Protein AF-A0A0N4Y2B4-F1 (afdb_monomer_lite)

Sequence (126 aa):
MFYSVLALLATGVYVASAASPCPEGWRYFPVTNKCYKLLDDELPWTIAEFKCLFQGAHHVSVESAAENQFVHELARRGEMWTGAAFFGSTMMYVNSDQAPYGRYTNWKGGQLTTVESFFHIILYFI

Foldseek 3Di:
DDPDDPPPPPPVPPPPPPPPPDDPQWDADPVVRKTKHWDPDFDFQVVLQVVLVVVVWGFADDQDPVSVVVVCVNQVVFDEDHQWDDDDDDPDTAGVVRPDPDSDDDDDPPDDDPDRGTHITMIMDD

InterPro domains:
  IPR001304 C-type lectin-like [PS50041] (31-111)
  IPR001304 C-type lectin-like [SM00034] (22-124)
  IPR016186 C-type lectin-like/link domain superfamily [G3DSA:3.10.100.10] (14-121)
  IPR016187 C-type lectin fold [SSF56436] (17-113)

Structure (mmCIF, N/CA/C/O backbone):
data_AF-A0A0N4Y2B4-F1
#
_entry.id   AF-A0A0N4Y2B4-F1
#
loop_
_atom_site.group_PDB
_atom_site.id
_atom_site.type_symbol
_atom_site.label_atom_id
_atom_site.label_alt_id
_atom_site.label_comp_id
_atom_site.label_asym_id
_atom_site.label_entity_id
_atom_site.label_seq_id
_atom_site.pdbx_PDB_ins_code
_atom_site.Cartn_x
_atom_site.Cartn_y
_atom_site.Cartn_z
_atom_site.occupancy
_atom_site.B_iso_or_equiv
_atom_site.auth_seq_id
_atom_site.auth_comp_id
_atom_site.auth_asym_id
_atom_site.auth_atom_id
_atom_site.pdbx_PDB_model_num
ATOM 1 N N . MET A 1 1 ? -51.936 -25.502 43.909 1.00 41.16 1 MET A N 1
ATOM 2 C CA . MET A 1 1 ? -50.932 -26.184 43.073 1.00 41.16 1 MET A CA 1
ATOM 3 C C . MET A 1 1 ? -50.119 -25.120 42.356 1.00 41.16 1 MET A C 1
ATOM 5 O O . MET A 1 1 ? -50.683 -24.374 41.577 1.00 41.16 1 MET A O 1
ATOM 9 N N . PHE A 1 2 ? -48.846 -25.038 42.746 1.00 41.91 2 PHE A N 1
ATOM 10 C CA . PHE A 1 2 ? -47.683 -24.508 42.025 1.00 41.91 2 PHE A CA 1
ATOM 11 C C . PHE A 1 2 ? -47.715 -23.073 41.463 1.00 41.91 2 PHE A C 1
ATOM 13 O O . PHE A 1 2 ? -48.214 -22.795 40.379 1.00 41.91 2 PHE A O 1
ATOM 20 N N . TYR A 1 3 ? -47.032 -22.186 42.198 1.00 48.00 3 TYR A N 1
ATOM 21 C CA . TYR A 1 3 ? -46.243 -21.096 41.627 1.00 48.00 3 TYR A CA 1
ATOM 22 C C . TYR A 1 3 ? -45.270 -21.683 40.594 1.00 48.00 3 TYR A C 1
ATOM 24 O O . TYR A 1 3 ? -44.292 -22.316 40.977 1.00 48.00 3 TYR A O 1
ATOM 32 N N . SER A 1 4 ? -45.535 -21.526 39.303 1.00 47.50 4 SER A N 1
ATOM 33 C CA . SER A 1 4 ? -44.624 -21.971 38.238 1.00 47.50 4 SER A CA 1
ATOM 34 C C . SER A 1 4 ? -45.235 -21.544 36.906 1.00 47.50 4 SER A C 1
ATOM 36 O O . SER A 1 4 ? -46.309 -22.010 36.561 1.00 47.50 4 SER A O 1
ATOM 38 N N . VAL A 1 5 ? -44.664 -20.668 36.098 1.00 50.91 5 VAL A N 1
ATOM 39 C CA . VAL A 1 5 ? -43.300 -20.169 36.028 1.00 50.91 5 VAL A CA 1
ATOM 40 C C . VAL A 1 5 ? -43.451 -18.777 35.429 1.00 50.91 5 VAL A C 1
ATOM 42 O O . VAL A 1 5 ? -44.150 -18.616 34.429 1.00 50.91 5 VAL A O 1
ATOM 45 N N . LEU A 1 6 ? -42.858 -17.773 36.076 1.00 48.84 6 LEU A N 1
ATOM 46 C CA . LEU A 1 6 ? -42.665 -16.443 35.508 1.00 48.84 6 LEU A CA 1
ATOM 47 C C . LEU A 1 6 ? -42.269 -16.602 34.040 1.00 48.84 6 LEU A C 1
ATOM 49 O O . LEU A 1 6 ? -41.274 -17.269 33.753 1.00 48.84 6 LEU A O 1
ATOM 53 N N . ALA A 1 7 ? -43.067 -16.037 33.132 1.00 53.66 7 ALA A N 1
ATOM 54 C CA . ALA A 1 7 ? -42.685 -15.895 31.741 1.00 53.66 7 ALA A CA 1
ATOM 55 C C . ALA A 1 7 ? -41.375 -15.109 31.744 1.00 53.66 7 ALA A C 1
ATOM 57 O O . ALA A 1 7 ? -41.366 -13.894 31.947 1.00 53.66 7 ALA A O 1
ATOM 58 N N . LEU A 1 8 ? -40.264 -15.841 31.642 1.00 53.59 8 LEU A N 1
ATOM 59 C CA . LEU A 1 8 ? -38.945 -15.282 31.458 1.00 53.59 8 LEU A CA 1
ATOM 60 C C . LEU A 1 8 ? -39.077 -14.428 30.211 1.00 53.59 8 LEU A C 1
ATOM 62 O O . LEU A 1 8 ? -39.231 -14.947 29.105 1.00 53.59 8 LEU A O 1
ATOM 66 N N . LEU A 1 9 ? -39.082 -13.114 30.419 1.00 56.38 9 LEU A N 1
ATOM 67 C CA . LEU A 1 9 ? -38.702 -12.159 29.407 1.00 56.38 9 LEU A CA 1
ATOM 68 C C . LEU A 1 9 ? -37.321 -12.625 28.967 1.00 56.38 9 LEU A C 1
ATOM 70 O O . LEU A 1 9 ? -36.311 -12.286 29.580 1.00 56.38 9 LEU A O 1
ATOM 74 N N . ALA A 1 10 ? -37.285 -13.474 27.943 1.00 59.19 10 ALA A N 1
ATOM 75 C CA . ALA A 1 10 ? -36.117 -13.642 27.125 1.00 59.19 10 ALA A CA 1
ATOM 76 C C . ALA A 1 10 ? -35.955 -12.279 26.464 1.00 59.19 10 ALA A C 1
ATOM 78 O O . ALA A 1 10 ? -36.421 -12.034 25.353 1.00 59.19 10 ALA A O 1
ATOM 79 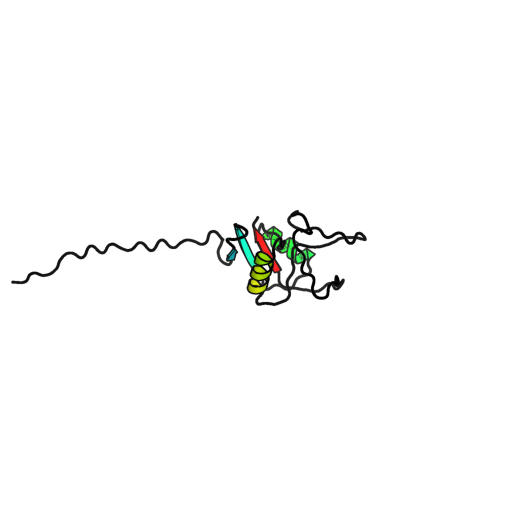N N . THR A 1 11 ? -35.358 -11.346 27.207 1.00 60.91 11 THR A N 1
ATOM 80 C CA . THR A 1 11 ? -34.613 -10.250 26.635 1.00 60.91 11 THR A CA 1
ATOM 81 C C . THR A 1 11 ? -33.582 -10.955 25.778 1.00 60.91 11 THR A C 1
ATOM 83 O O . THR A 1 11 ? -32.534 -11.376 26.269 1.00 60.91 11 THR A O 1
ATOM 86 N N . GLY A 1 12 ? -33.952 -11.220 24.523 1.00 60.28 12 GLY A N 1
ATOM 87 C CA . GLY A 1 12 ? -33.008 -11.598 23.504 1.00 60.28 12 GLY A CA 1
ATOM 88 C C . GLY A 1 12 ? -31.981 -10.493 23.552 1.00 60.28 12 GLY A C 1
ATOM 89 O O . GLY A 1 12 ? -32.273 -9.349 23.204 1.00 60.28 12 GLY A O 1
ATOM 90 N N . VAL A 1 13 ? -30.817 -10.805 24.110 1.00 63.03 13 VAL A N 1
ATOM 91 C CA . VAL A 1 13 ? -29.651 -9.966 23.933 1.00 63.03 13 VAL A CA 1
ATOM 92 C C . VAL A 1 13 ? -29.418 -10.048 22.436 1.00 63.03 13 VAL A C 1
ATOM 94 O O . VAL A 1 13 ? -28.887 -11.037 21.937 1.00 63.03 13 VAL A O 1
ATOM 97 N N . TYR A 1 14 ? -29.945 -9.067 21.705 1.00 63.59 14 TYR A N 1
ATOM 98 C CA . TYR A 1 14 ? -29.589 -8.854 20.319 1.00 63.59 14 TYR A CA 1
ATOM 99 C C . TYR A 1 14 ? -28.103 -8.536 20.363 1.00 63.59 14 TYR A C 1
ATOM 101 O O . TYR A 1 14 ? -27.702 -7.408 20.646 1.00 63.59 14 TYR A O 1
ATOM 109 N N . VAL A 1 15 ? -27.275 -9.564 20.189 1.00 62.22 15 VAL A N 1
ATOM 110 C CA . VAL A 1 15 ? -25.856 -9.370 19.945 1.00 62.22 15 VAL A CA 1
ATOM 111 C C . VAL A 1 15 ? -25.816 -8.680 18.593 1.00 62.22 15 VAL A C 1
ATOM 113 O O . VAL A 1 15 ? -25.962 -9.323 17.556 1.00 62.22 15 VAL A O 1
ATOM 116 N N . ALA A 1 16 ? -25.725 -7.351 18.608 1.00 64.38 16 ALA A N 1
ATOM 117 C CA . ALA A 1 16 ? -25.399 -6.589 17.424 1.00 64.38 16 ALA A CA 1
ATOM 118 C C . ALA A 1 16 ? -24.034 -7.105 16.971 1.00 64.38 16 ALA A C 1
ATOM 120 O O . ALA A 1 16 ? -23.002 -6.776 17.553 1.00 64.38 16 ALA A O 1
ATOM 121 N N . SER A 1 17 ? -24.045 -7.999 15.983 1.00 65.06 17 SER A N 1
ATOM 122 C CA . SER A 1 17 ? -22.867 -8.291 15.190 1.00 65.06 17 SER A CA 1
ATOM 123 C C . SER A 1 17 ? -22.418 -6.940 14.654 1.00 65.06 17 SER A C 1
ATOM 125 O O . SER A 1 17 ? -23.093 -6.345 13.813 1.00 65.06 17 SER A O 1
ATOM 127 N N . ALA A 1 18 ? -21.336 -6.401 15.212 1.00 68.31 18 ALA A N 1
ATOM 128 C CA . ALA A 1 18 ? -20.644 -5.302 14.577 1.00 68.31 18 ALA A CA 1
ATOM 129 C C . ALA A 1 18 ? -20.114 -5.878 13.263 1.00 68.31 18 ALA A C 1
ATOM 131 O O . ALA A 1 18 ? -19.084 -6.553 13.244 1.00 68.31 18 ALA A O 1
ATOM 132 N N . ALA A 1 19 ? -20.887 -5.713 12.189 1.00 75.62 19 ALA A N 1
ATOM 133 C CA . ALA A 1 19 ? -20.424 -6.030 10.855 1.00 75.62 19 ALA A CA 1
ATOM 134 C C . ALA A 1 19 ? -19.103 -5.278 10.657 1.00 75.62 19 ALA A C 1
ATOM 136 O O . ALA A 1 19 ? -19.011 -4.087 10.967 1.00 75.62 19 ALA A O 1
ATOM 137 N N . SER A 1 20 ? -18.066 -5.992 10.215 1.00 83.12 20 SER A N 1
ATOM 138 C CA . SER A 1 20 ? -16.803 -5.355 9.847 1.00 83.12 20 SER A CA 1
ATOM 139 C C . SER A 1 20 ? -17.103 -4.236 8.844 1.00 83.12 20 SER A C 1
ATOM 141 O O . SER A 1 20 ? -17.886 -4.469 7.921 1.00 83.12 20 SER A O 1
ATOM 143 N N . PRO A 1 21 ? -16.492 -3.044 8.971 1.00 90.12 21 PRO A N 1
ATOM 144 C CA . PRO A 1 21 ? -16.648 -1.988 7.970 1.00 90.12 21 PRO A CA 1
ATOM 145 C C . PRO A 1 21 ? -16.035 -2.383 6.616 1.00 90.12 21 PRO A C 1
ATOM 147 O O . PRO A 1 21 ? -16.247 -1.697 5.621 1.00 90.12 21 PRO A O 1
ATOM 150 N N . CYS A 1 22 ? -15.275 -3.481 6.574 1.00 92.81 22 CYS A N 1
ATOM 151 C CA . CYS A 1 22 ? -14.621 -3.975 5.378 1.00 92.81 22 CYS A CA 1
ATOM 152 C C . CYS A 1 22 ? -15.383 -5.136 4.726 1.00 92.81 22 CYS A C 1
ATOM 154 O O . CYS A 1 22 ? -15.997 -5.935 5.441 1.00 92.81 22 CYS A O 1
ATOM 156 N N . PRO A 1 23 ? -15.267 -5.300 3.393 1.00 91.00 23 PRO A N 1
ATOM 157 C CA . PRO A 1 23 ? -15.787 -6.474 2.702 1.00 91.00 23 PRO A CA 1
ATOM 158 C C . PRO A 1 23 ? -15.195 -7.783 3.243 1.00 91.00 23 PRO A C 1
ATOM 160 O O . PRO A 1 23 ? -14.158 -7.802 3.910 1.00 91.00 23 PRO A O 1
ATOM 163 N N . GLU A 1 24 ? -15.829 -8.907 2.914 1.00 90.50 24 GLU A N 1
ATOM 164 C CA . GLU A 1 24 ? -15.347 -10.227 3.322 1.00 90.50 24 GLU A CA 1
ATOM 165 C C . GLU A 1 24 ? -13.896 -10.475 2.864 1.00 90.50 24 GLU A C 1
ATOM 167 O O . GLU A 1 24 ? -13.508 -10.170 1.733 1.00 90.50 24 GLU A O 1
ATOM 172 N N . GLY A 1 25 ? -13.074 -11.017 3.766 1.00 90.06 25 GLY A N 1
ATOM 173 C CA . GLY A 1 25 ? -11.655 -11.284 3.516 1.00 90.06 25 GLY A CA 1
ATOM 174 C C . GLY A 1 25 ? -10.729 -10.068 3.652 1.00 90.06 25 GLY A C 1
ATOM 175 O O . GLY A 1 25 ? -9.522 -10.218 3.469 1.00 90.06 25 GLY A O 1
ATOM 176 N N . TRP A 1 26 ? -11.255 -8.891 3.999 1.00 93.94 26 TRP A N 1
ATOM 177 C CA . TRP A 1 26 ? -10.467 -7.698 4.310 1.00 93.94 26 TRP A CA 1
ATOM 178 C C . TRP A 1 26 ? -10.380 -7.476 5.822 1.00 93.94 26 TRP A C 1
ATOM 180 O O . TRP A 1 26 ? -11.329 -7.720 6.569 1.00 93.94 26 TRP A O 1
ATOM 190 N N . ARG A 1 27 ? -9.236 -6.975 6.288 1.00 94.69 27 ARG A N 1
ATOM 191 C CA . ARG A 1 27 ? -8.990 -6.620 7.687 1.00 94.69 27 ARG A CA 1
ATOM 192 C C . ARG A 1 27 ? -9.002 -5.109 7.857 1.00 94.69 27 ARG A C 1
ATOM 194 O O . ARG A 1 27 ? -8.218 -4.403 7.233 1.00 94.69 27 ARG A O 1
ATOM 201 N N . TYR A 1 28 ? -9.880 -4.633 8.731 1.00 94.75 28 TYR A N 1
ATOM 202 C CA . TYR A 1 28 ? -9.957 -3.226 9.101 1.00 94.75 28 TYR A CA 1
ATOM 203 C C . TYR A 1 28 ? -8.799 -2.829 10.021 1.00 94.75 28 TYR A C 1
ATOM 205 O O . TYR A 1 28 ? -8.523 -3.542 10.992 1.00 94.75 28 TYR A O 1
ATOM 213 N N . PHE A 1 29 ? -8.168 -1.683 9.757 1.00 95.38 29 PHE A N 1
ATOM 214 C CA . PHE A 1 29 ? -7.205 -1.072 10.669 1.00 95.38 29 PHE A CA 1
ATOM 215 C C . PHE A 1 29 ? -7.722 0.284 11.176 1.00 95.38 29 PHE A C 1
ATOM 217 O O . PHE A 1 29 ? -7.725 1.263 10.427 1.00 95.38 29 PHE A O 1
ATOM 224 N N . PRO A 1 30 ? -8.132 0.386 12.456 1.00 94.56 30 PRO A N 1
ATOM 225 C CA . PRO A 1 30 ? -8.747 1.605 12.985 1.00 94.56 30 PRO A CA 1
ATOM 226 C C . PRO A 1 30 ? -7.856 2.851 12.953 1.00 94.56 30 PRO A C 1
ATOM 228 O O . PRO A 1 30 ? -8.375 3.959 12.916 1.00 94.56 30 PRO A O 1
ATOM 231 N N . VAL A 1 31 ? -6.528 2.686 12.983 1.00 94.94 31 VAL A N 1
ATOM 232 C CA . VAL A 1 31 ? -5.578 3.814 13.011 1.00 94.94 31 VAL A CA 1
ATOM 233 C C . VAL A 1 31 ? -5.587 4.579 11.691 1.00 94.94 31 VAL A C 1
ATOM 235 O O . VAL A 1 31 ? -5.473 5.800 11.692 1.00 94.94 31 VAL A O 1
ATOM 238 N N . THR A 1 32 ? -5.730 3.869 10.574 1.00 93.88 32 THR A N 1
ATOM 239 C CA . THR A 1 32 ? -5.780 4.474 9.241 1.00 93.88 32 THR A CA 1
ATOM 240 C C . THR A 1 32 ? -7.203 4.609 8.712 1.00 93.88 32 THR A C 1
ATOM 242 O O . THR A 1 32 ? -7.401 5.301 7.721 1.00 93.88 32 THR A O 1
ATOM 245 N N . ASN A 1 33 ? -8.187 3.978 9.370 1.00 93.94 33 ASN A N 1
ATOM 246 C CA . ASN A 1 33 ? -9.572 3.872 8.906 1.00 93.94 33 ASN A CA 1
ATOM 247 C C . ASN A 1 33 ? -9.679 3.205 7.517 1.00 93.94 33 ASN A C 1
ATOM 249 O O . ASN A 1 33 ? -10.586 3.495 6.746 1.00 93.94 33 ASN A O 1
ATOM 253 N N . LYS A 1 34 ? -8.745 2.298 7.204 1.00 94.56 34 LYS A N 1
ATOM 254 C CA . LYS A 1 34 ? -8.651 1.608 5.910 1.00 94.56 34 LYS A CA 1
ATOM 255 C C . LYS A 1 34 ? -8.856 0.101 6.066 1.00 94.56 34 LYS A C 1
ATOM 257 O O . LYS A 1 34 ? -8.702 -0.478 7.148 1.00 94.56 34 LYS A O 1
ATOM 262 N N . CYS A 1 35 ? -9.189 -0.542 4.956 1.00 95.25 35 CYS A N 1
ATOM 263 C CA . CYS A 1 35 ? -9.347 -1.987 4.841 1.00 95.25 35 CYS A CA 1
ATOM 264 C C . CYS A 1 35 ? -8.175 -2.568 4.064 1.00 95.25 35 CYS A C 1
ATOM 266 O O . CYS A 1 35 ? -7.874 -2.069 2.986 1.00 95.25 35 CYS A O 1
ATOM 268 N N . TYR A 1 36 ? -7.564 -3.637 4.574 1.00 95.81 36 TYR A N 1
ATOM 269 C CA . TYR A 1 36 ? -6.371 -4.249 3.990 1.00 95.81 36 TYR A CA 1
ATOM 270 C C . TYR A 1 36 ? -6.599 -5.716 3.660 1.00 95.81 36 TYR A C 1
ATOM 272 O O . TYR A 1 36 ? -7.289 -6.427 4.394 1.00 95.81 36 TYR A O 1
ATOM 280 N N . LYS A 1 37 ? -5.972 -6.200 2.594 1.00 94.12 37 LYS A N 1
ATOM 281 C CA . LYS A 1 37 ? -6.030 -7.609 2.205 1.00 94.12 37 LYS A CA 1
ATOM 282 C C . LYS A 1 37 ? -4.675 -8.068 1.702 1.00 94.12 37 LYS A C 1
ATOM 284 O O . LYS A 1 37 ? -4.056 -7.388 0.893 1.00 94.12 37 LYS A O 1
ATOM 289 N N . LEU A 1 38 ? -4.244 -9.229 2.186 1.00 93.38 38 LEU A N 1
ATOM 290 C CA . LEU A 1 38 ? -3.125 -9.961 1.607 1.00 93.38 38 LEU A CA 1
ATOM 291 C C . LEU A 1 38 ? -3.663 -10.837 0.476 1.00 93.38 38 LEU A C 1
ATOM 293 O O . LEU A 1 38 ? -4.620 -11.587 0.690 1.00 93.38 38 LEU A O 1
ATOM 297 N N . LEU A 1 39 ? -3.054 -10.760 -0.701 1.00 90.81 39 LEU A N 1
ATOM 298 C CA . LEU A 1 39 ? -3.217 -11.775 -1.736 1.00 90.81 39 LEU A CA 1
ATOM 299 C C . LEU A 1 39 ?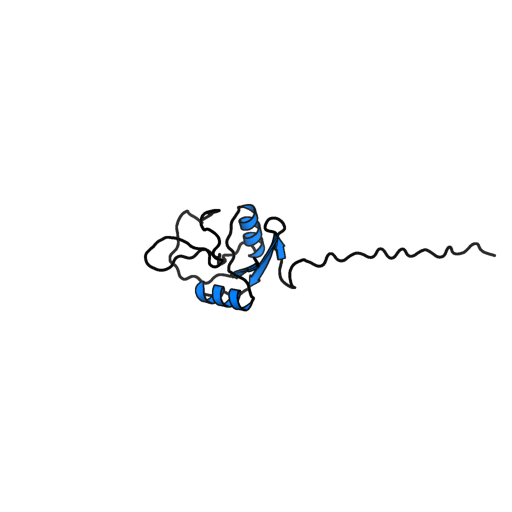 -2.005 -12.691 -1.734 1.00 90.81 39 LEU A C 1
ATOM 301 O O . LEU A 1 39 ? -0.864 -12.227 -1.693 1.00 90.81 39 LEU A O 1
ATOM 305 N N . ASP A 1 40 ? -2.290 -13.986 -1.811 1.00 88.69 40 ASP A N 1
ATOM 306 C CA . ASP A 1 40 ? -1.299 -15.061 -1.802 1.00 88.69 40 ASP A CA 1
ATOM 307 C C . ASP A 1 40 ? -0.705 -15.296 -3.206 1.00 88.69 40 ASP A C 1
ATOM 309 O O . ASP A 1 40 ? -0.523 -16.426 -3.648 1.00 88.69 40 ASP A O 1
ATOM 313 N N . ASP A 1 41 ? -0.501 -14.211 -3.959 1.00 89.25 41 ASP A N 1
ATOM 314 C CA . ASP A 1 41 ? 0.053 -14.238 -5.309 1.00 89.25 41 ASP A CA 1
ATOM 315 C C . ASP A 1 41 ? 1.432 -13.589 -5.310 1.00 89.25 41 ASP A C 1
ATOM 317 O O . ASP A 1 41 ? 1.594 -12.455 -4.861 1.00 89.25 41 ASP A O 1
ATOM 321 N N . GLU A 1 42 ? 2.403 -14.276 -5.895 1.00 89.75 42 GLU A N 1
ATOM 322 C CA . GLU A 1 42 ? 3.737 -13.741 -6.131 1.00 89.75 42 GLU A CA 1
ATOM 323 C C . GLU A 1 42 ? 3.797 -13.180 -7.555 1.00 89.75 42 GLU A C 1
ATOM 325 O O . GLU A 1 42 ? 3.864 -13.920 -8.538 1.00 89.75 42 GLU A O 1
ATOM 330 N N . LEU A 1 43 ? 3.719 -11.853 -7.683 1.00 89.94 43 LEU A N 1
ATOM 331 C CA . LEU A 1 43 ? 3.661 -11.159 -8.976 1.00 89.94 43 LEU A CA 1
ATOM 332 C C . LEU A 1 43 ? 4.724 -10.054 -9.058 1.00 89.94 43 LEU A C 1
ATOM 334 O O . LEU A 1 43 ? 5.121 -9.520 -8.020 1.00 89.94 43 LEU A O 1
ATOM 338 N N . PRO A 1 44 ? 5.178 -9.655 -10.263 1.00 90.06 44 PRO A N 1
ATOM 339 C CA . PRO A 1 44 ? 5.978 -8.446 -10.425 1.00 90.06 44 PRO A CA 1
ATOM 340 C C . PRO A 1 44 ? 5.167 -7.230 -9.980 1.00 90.06 44 PRO A C 1
ATOM 342 O O . PRO A 1 44 ? 3.953 -7.193 -10.197 1.00 90.06 44 PRO A O 1
ATOM 345 N N . TRP A 1 45 ? 5.833 -6.217 -9.421 1.00 89.94 45 TRP A N 1
ATOM 346 C CA . TRP A 1 45 ? 5.173 -5.046 -8.828 1.00 89.94 45 TRP A CA 1
ATOM 347 C C . TRP A 1 45 ? 4.110 -4.418 -9.745 1.00 89.94 45 TRP A C 1
ATOM 349 O O . TRP A 1 45 ? 2.997 -4.128 -9.317 1.00 89.94 45 TRP A O 1
ATOM 359 N N . THR A 1 46 ? 4.408 -4.258 -11.036 1.00 89.81 46 THR A N 1
ATOM 360 C CA . THR A 1 46 ? 3.473 -3.648 -11.996 1.00 89.81 46 THR A CA 1
ATOM 361 C C . THR A 1 46 ? 2.216 -4.490 -12.204 1.00 89.81 46 THR A C 1
ATOM 363 O O . THR A 1 46 ? 1.112 -3.954 -12.212 1.00 89.81 46 THR A O 1
ATOM 366 N N . ILE A 1 47 ? 2.360 -5.812 -12.328 1.00 92.19 47 ILE A N 1
ATOM 367 C CA . ILE A 1 47 ? 1.233 -6.743 -12.486 1.00 92.19 47 ILE A CA 1
ATOM 368 C C . ILE A 1 47 ? 0.411 -6.823 -11.197 1.00 92.19 47 ILE A C 1
ATOM 370 O O . ILE A 1 47 ? -0.818 -6.894 -11.250 1.00 92.19 47 ILE A O 1
ATOM 374 N N . ALA A 1 48 ? 1.082 -6.777 -10.048 1.00 91.62 48 ALA A N 1
ATOM 375 C CA . ALA A 1 48 ? 0.439 -6.736 -8.747 1.00 91.62 48 ALA A CA 1
ATOM 376 C C . ALA A 1 48 ? -0.442 -5.481 -8.593 1.00 91.62 48 ALA A C 1
ATOM 378 O O . ALA A 1 48 ? -1.622 -5.627 -8.281 1.00 91.62 48 ALA A O 1
ATOM 379 N N . GLU A 1 49 ? 0.053 -4.285 -8.940 1.00 92.94 49 GLU A N 1
ATOM 380 C CA . GLU A 1 49 ? -0.755 -3.052 -8.917 1.00 92.94 49 GLU A CA 1
ATOM 381 C C . GLU A 1 49 ? -1.953 -3.133 -9.875 1.00 92.94 49 GLU A C 1
ATOM 383 O O . GLU A 1 49 ? -3.066 -2.774 -9.496 1.00 92.94 49 GLU A O 1
ATOM 388 N N . PHE A 1 50 ? -1.786 -3.677 -11.088 1.00 93.06 50 PHE A N 1
ATOM 389 C CA . PHE A 1 50 ? -2.930 -3.901 -11.982 1.00 93.06 50 PHE A CA 1
ATOM 390 C C . PHE A 1 50 ? -3.999 -4.790 -11.333 1.00 93.06 50 PHE A C 1
ATOM 392 O O . PHE A 1 50 ? -5.192 -4.494 -11.434 1.00 93.06 50 PHE A O 1
ATOM 399 N N . LYS A 1 51 ? -3.595 -5.853 -10.627 1.00 91.88 51 LYS A N 1
ATOM 400 C CA . LYS A 1 51 ? -4.518 -6.719 -9.879 1.00 91.88 51 LYS A CA 1
ATOM 401 C C . LYS A 1 51 ? -5.209 -5.974 -8.734 1.00 91.88 51 LYS A C 1
ATOM 403 O O . LYS A 1 51 ? -6.382 -6.251 -8.469 1.00 91.88 51 LYS A O 1
ATOM 408 N N . CYS A 1 52 ? -4.524 -5.026 -8.092 1.00 92.38 52 CYS A N 1
ATOM 409 C CA . CYS A 1 52 ? -5.123 -4.148 -7.090 1.00 92.38 52 CYS A CA 1
ATOM 410 C C . CYS A 1 52 ? -6.236 -3.288 -7.682 1.00 92.38 52 CYS A C 1
ATOM 412 O O . CYS A 1 52 ? -7.357 -3.290 -7.165 1.00 92.38 52 CYS A O 1
ATOM 414 N N . LEU A 1 53 ? -5.958 -2.647 -8.817 1.00 93.31 53 LEU A N 1
ATOM 415 C CA . LEU A 1 53 ? -6.909 -1.779 -9.506 1.00 93.31 53 LEU A CA 1
ATOM 416 C C . LEU A 1 53 ? -8.175 -2.534 -9.933 1.00 93.31 53 LEU A C 1
ATOM 418 O O . LEU A 1 53 ? -9.276 -2.003 -9.802 1.00 93.31 53 LEU A O 1
ATOM 422 N N . PHE A 1 54 ? -8.059 -3.799 -10.358 1.00 91.50 54 PHE A N 1
ATOM 423 C CA . PHE A 1 54 ? -9.225 -4.646 -10.661 1.00 91.50 54 PHE A CA 1
ATOM 424 C C . PHE A 1 54 ? -10.135 -4.911 -9.451 1.00 91.50 54 PHE A C 1
ATOM 426 O O . PHE A 1 54 ? -11.314 -5.206 -9.634 1.00 91.50 54 PHE A O 1
ATOM 433 N N . GLN A 1 55 ? -9.613 -4.804 -8.227 1.00 90.00 55 GLN A N 1
ATOM 434 C CA . GLN A 1 55 ? -10.395 -4.896 -6.990 1.00 90.00 55 GLN A CA 1
ATOM 435 C C . GLN A 1 55 ? -10.839 -3.523 -6.461 1.00 90.00 55 GLN A C 1
ATOM 437 O O . GLN A 1 55 ? -11.454 -3.471 -5.401 1.00 90.00 55 GLN A O 1
ATOM 442 N N . GLY A 1 56 ? -10.555 -2.428 -7.180 1.00 92.00 56 GLY A N 1
ATOM 443 C CA . GLY A 1 56 ? -10.829 -1.058 -6.736 1.00 92.00 56 GLY A CA 1
ATOM 444 C C . GLY A 1 56 ? -9.888 -0.568 -5.631 1.00 92.00 56 GLY A C 1
ATOM 445 O O . GLY A 1 56 ? -10.263 0.319 -4.871 1.00 92.00 56 GLY A O 1
ATOM 446 N N . ALA A 1 57 ? -8.709 -1.181 -5.501 1.00 94.25 57 ALA A N 1
ATOM 447 C CA . ALA A 1 57 ? -7.725 -0.932 -4.451 1.00 94.25 57 ALA A CA 1
ATOM 448 C C 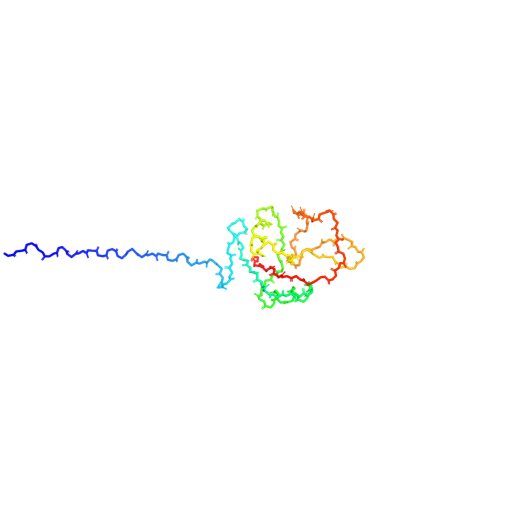. ALA A 1 57 ? -6.362 -0.537 -5.045 1.00 94.25 57 ALA A C 1
ATOM 450 O O . ALA A 1 57 ? -6.158 -0.604 -6.256 1.00 94.25 57 ALA A O 1
ATOM 451 N N . HIS A 1 58 ? -5.409 -0.208 -4.176 1.00 95.44 58 HIS A N 1
ATOM 452 C CA . HIS A 1 58 ? -4.010 0.036 -4.537 1.00 95.44 58 HIS A CA 1
ATOM 453 C C . HIS A 1 58 ? -3.068 -0.823 -3.700 1.00 95.44 58 HIS A C 1
ATOM 455 O O . HIS A 1 58 ? -3.452 -1.301 -2.627 1.00 95.44 58 HIS A O 1
ATOM 461 N N . HIS A 1 59 ? -1.822 -0.985 -4.150 1.00 94.44 59 HIS A N 1
ATOM 462 C CA . HIS A 1 59 ? -0.747 -1.386 -3.249 1.00 94.44 59 HIS A CA 1
ATOM 463 C C . HIS A 1 59 ? -0.663 -0.465 -2.033 1.00 94.44 59 HIS A C 1
ATOM 465 O O . HIS A 1 59 ? -0.838 0.748 -2.127 1.00 94.44 59 HIS A O 1
ATOM 471 N N . VAL A 1 60 ? -0.322 -1.043 -0.886 1.00 94.81 60 VAL A N 1
ATOM 472 C CA . VAL A 1 60 ? -0.233 -0.297 0.369 1.00 94.81 60 VAL A CA 1
ATOM 473 C C . VAL A 1 60 ? 0.874 0.749 0.393 1.00 94.81 60 VAL A C 1
ATOM 475 O O . VAL A 1 60 ? 2.055 0.407 0.435 1.00 94.81 60 VAL A O 1
ATOM 478 N N . SER A 1 61 ? 0.517 2.035 0.427 1.00 93.94 61 SER A N 1
ATOM 479 C CA . SER A 1 61 ? 1.425 3.050 0.957 1.00 93.94 61 SER A CA 1
ATOM 480 C C . SER A 1 61 ? 1.442 2.941 2.473 1.00 93.94 61 SER A C 1
ATOM 482 O O . SER A 1 61 ? 0.411 2.781 3.120 1.00 93.94 61 SER A O 1
ATOM 484 N N . VAL A 1 62 ? 2.642 2.968 3.041 1.00 93.38 62 VAL A N 1
ATOM 485 C CA . VAL A 1 62 ? 2.827 2.896 4.486 1.00 93.38 62 VAL A CA 1
ATOM 486 C C . VAL A 1 62 ? 3.204 4.286 4.966 1.00 93.38 62 VAL A C 1
ATOM 488 O O . VAL A 1 62 ? 4.263 4.801 4.612 1.00 93.38 62 VAL A O 1
ATOM 491 N N . GLU A 1 63 ? 2.339 4.895 5.769 1.00 92.69 63 GLU A N 1
ATOM 492 C CA . GLU A 1 63 ? 2.473 6.279 6.230 1.00 92.69 63 GLU A CA 1
ATOM 493 C C . GLU A 1 63 ? 2.884 6.388 7.705 1.00 92.69 63 GLU A C 1
ATOM 495 O O . GLU A 1 63 ? 3.176 7.482 8.188 1.00 92.69 63 GLU A O 1
ATOM 500 N N . SER A 1 64 ? 2.932 5.276 8.447 1.00 95.06 64 SER A N 1
ATOM 501 C CA . SER A 1 64 ? 3.309 5.279 9.864 1.00 95.06 64 SER A CA 1
ATOM 502 C C . SER A 1 64 ? 3.934 3.965 10.335 1.00 95.06 64 SER A C 1
ATOM 504 O O . SER A 1 64 ? 3.746 2.908 9.734 1.00 95.06 64 SER A O 1
ATOM 506 N N . ALA A 1 65 ? 4.627 4.006 11.479 1.00 95.44 65 ALA A N 1
ATOM 507 C CA . ALA A 1 65 ? 5.173 2.805 12.116 1.00 95.44 65 ALA A CA 1
ATOM 508 C C . ALA A 1 65 ? 4.081 1.810 12.550 1.00 95.44 65 ALA A C 1
ATOM 510 O O . ALA A 1 65 ? 4.280 0.600 12.452 1.00 95.44 65 ALA A O 1
AT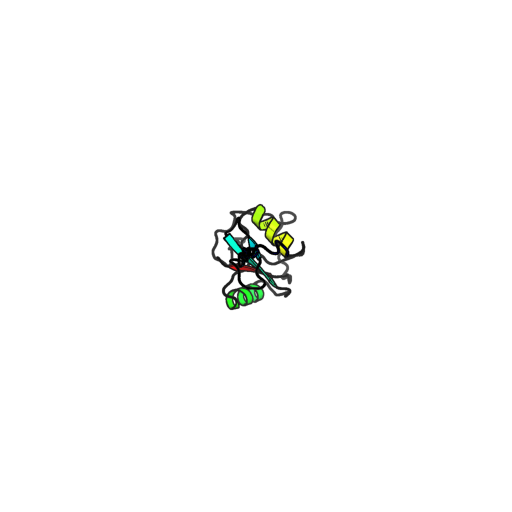OM 511 N N . ALA A 1 66 ? 2.928 2.315 13.003 1.00 96.81 66 ALA A N 1
ATOM 512 C CA . ALA A 1 66 ? 1.795 1.484 13.405 1.00 96.81 66 ALA A CA 1
ATOM 513 C C . ALA A 1 66 ? 1.188 0.748 12.201 1.00 96.81 66 ALA A C 1
ATOM 515 O O . ALA A 1 66 ? 0.915 -0.448 12.280 1.00 96.81 66 ALA A O 1
ATOM 516 N N . GLU A 1 67 ? 1.040 1.443 11.071 1.00 95.62 67 GLU A N 1
ATOM 517 C CA . GLU A 1 67 ? 0.622 0.823 9.813 1.00 95.62 67 GLU A CA 1
ATOM 518 C C . GLU A 1 67 ? 1.646 -0.199 9.330 1.00 95.62 67 GLU A C 1
ATOM 520 O O . GLU A 1 67 ? 1.258 -1.322 9.025 1.00 95.62 67 GLU A O 1
ATOM 525 N N . ASN A 1 68 ? 2.943 0.132 9.359 1.00 94.12 68 ASN A N 1
ATOM 526 C CA . ASN A 1 68 ? 4.017 -0.793 8.993 1.00 94.12 68 ASN A CA 1
ATOM 527 C C . ASN A 1 68 ? 3.944 -2.103 9.788 1.00 94.12 68 ASN A C 1
ATOM 529 O O . ASN A 1 68 ? 4.068 -3.189 9.224 1.00 94.12 68 ASN A O 1
ATOM 533 N N . GLN A 1 69 ? 3.734 -2.009 11.103 1.00 95.25 69 GLN A N 1
ATOM 534 C CA . GLN A 1 69 ? 3.574 -3.184 11.951 1.00 95.25 69 GLN A CA 1
ATOM 535 C C . GLN A 1 69 ? 2.335 -3.993 11.548 1.00 95.25 69 GLN A C 1
ATOM 537 O O . GLN A 1 69 ? 2.433 -5.207 11.377 1.00 95.25 69 GLN A O 1
ATOM 542 N N . PHE A 1 70 ? 1.194 -3.329 11.354 1.00 95.81 70 PHE A N 1
ATOM 543 C CA . PHE A 1 70 ? -0.051 -3.985 10.965 1.00 95.81 70 PHE A CA 1
ATOM 544 C C . PHE A 1 70 ? 0.078 -4.735 9.630 1.00 95.81 70 PHE A C 1
ATOM 546 O O . PHE A 1 70 ? -0.312 -5.902 9.543 1.00 95.81 70 PHE A O 1
ATOM 553 N N . VAL A 1 71 ? 0.666 -4.111 8.603 1.00 94.31 71 VAL A N 1
ATOM 554 C CA . VAL A 1 71 ? 0.855 -4.750 7.289 1.00 94.31 71 VAL A CA 1
ATOM 555 C C . VAL A 1 71 ? 1.858 -5.903 7.358 1.00 94.31 71 VAL A C 1
ATOM 557 O O . VAL A 1 71 ? 1.641 -6.951 6.758 1.00 94.31 71 VAL A O 1
ATOM 560 N N . HIS A 1 72 ? 2.911 -5.777 8.166 1.00 92.25 72 HIS A N 1
ATOM 561 C CA . HIS A 1 72 ? 3.896 -6.841 8.352 1.00 92.25 72 HIS A CA 1
ATOM 562 C C . HIS A 1 72 ? 3.308 -8.050 9.099 1.00 92.25 72 HIS A C 1
ATOM 564 O O . HIS A 1 72 ? 3.613 -9.202 8.787 1.00 92.25 72 HIS A O 1
ATOM 570 N N . GLU A 1 73 ? 2.425 -7.816 10.073 1.00 94.31 73 GLU A N 1
ATOM 571 C CA . GLU A 1 73 ? 1.647 -8.876 10.720 1.00 94.31 73 GLU A CA 1
ATOM 572 C C . GLU A 1 73 ? 0.651 -9.520 9.751 1.00 94.31 73 GLU A C 1
ATOM 574 O O . GLU A 1 73 ? 0.495 -10.744 9.754 1.00 94.31 73 GLU A O 1
ATOM 579 N N . LEU A 1 74 ? 0.008 -8.719 8.895 1.00 93.75 74 LEU A N 1
ATOM 580 C CA . LEU A 1 74 ? -0.908 -9.208 7.868 1.00 93.75 74 LEU A CA 1
ATOM 581 C C . LEU A 1 74 ? -0.207 -10.161 6.890 1.00 93.75 74 LEU A C 1
ATOM 583 O O . LEU A 1 74 ? -0.744 -11.231 6.613 1.00 93.75 74 LEU A O 1
ATOM 587 N N . ALA A 1 75 ? 1.011 -9.827 6.457 1.00 91.19 75 ALA A N 1
ATOM 588 C CA . ALA A 1 75 ? 1.861 -10.676 5.617 1.00 91.19 75 ALA A CA 1
ATOM 589 C C . ALA A 1 75 ? 2.534 -11.842 6.357 1.00 91.19 75 ALA A C 1
ATOM 591 O O . ALA A 1 75 ? 3.438 -12.472 5.813 1.00 91.19 75 ALA A O 1
ATOM 592 N N . ARG A 1 76 ? 2.153 -12.138 7.608 1.00 91.56 76 ARG A N 1
ATOM 593 C CA . ARG A 1 76 ? 2.777 -13.201 8.420 1.00 91.56 76 ARG A CA 1
ATOM 594 C C . ARG A 1 76 ? 4.299 -13.044 8.534 1.00 91.56 76 ARG A C 1
ATOM 596 O O . ARG A 1 76 ? 5.017 -14.034 8.651 1.00 91.56 76 ARG A O 1
ATOM 603 N N . ARG A 1 77 ? 4.783 -11.796 8.541 1.00 85.44 77 ARG A N 1
ATOM 604 C CA . ARG A 1 77 ? 6.209 -11.429 8.559 1.00 85.44 77 ARG A CA 1
ATOM 605 C C . ARG A 1 77 ? 6.997 -11.902 7.325 1.00 85.44 77 ARG A C 1
ATOM 607 O O . ARG A 1 77 ? 8.212 -12.066 7.414 1.00 85.44 77 ARG A O 1
ATOM 614 N N . GLY A 1 78 ? 6.307 -12.150 6.213 1.00 85.69 78 GLY A N 1
ATOM 615 C CA . GLY A 1 78 ? 6.904 -12.418 4.907 1.00 85.69 78 GLY A CA 1
ATOM 616 C C . GLY A 1 78 ? 7.263 -11.140 4.147 1.00 85.69 78 GLY A C 1
ATOM 617 O O . GLY A 1 78 ? 6.969 -10.027 4.586 1.00 85.69 78 GLY A O 1
ATOM 618 N N . GLU A 1 79 ? 7.902 -11.313 2.992 1.00 85.44 79 GLU A N 1
ATOM 619 C CA . GLU A 1 79 ? 8.188 -10.215 2.068 1.00 85.44 79 GLU A CA 1
ATOM 620 C C . GLU A 1 79 ? 6.963 -9.936 1.186 1.00 85.44 79 GLU A C 1
ATOM 622 O O . GLU A 1 79 ? 6.262 -10.852 0.742 1.00 85.44 79 GLU A O 1
ATOM 627 N N . MET A 1 80 ? 6.686 -8.651 0.975 1.00 86.88 80 MET A N 1
ATOM 628 C CA . MET A 1 80 ? 5.490 -8.170 0.292 1.00 86.88 80 MET A CA 1
ATOM 629 C C . MET A 1 80 ? 5.789 -6.893 -0.488 1.00 86.88 80 MET A C 1
ATOM 631 O O . MET A 1 80 ? 6.678 -6.120 -0.118 1.00 86.88 80 MET A O 1
ATOM 635 N N . TRP A 1 81 ? 4.997 -6.635 -1.520 1.00 88.75 81 TRP A N 1
ATOM 636 C CA . TRP A 1 81 ? 4.987 -5.342 -2.180 1.00 88.75 81 TRP A CA 1
ATOM 637 C C . TRP A 1 81 ? 4.294 -4.274 -1.336 1.00 88.75 81 TRP A C 1
ATOM 639 O O . TRP A 1 81 ? 3.251 -4.506 -0.722 1.00 88.75 81 TRP A O 1
ATOM 649 N N . THR A 1 82 ? 4.876 -3.077 -1.359 1.00 89.38 82 THR A N 1
ATOM 650 C CA . THR A 1 82 ? 4.241 -1.823 -0.939 1.00 89.38 82 THR A CA 1
ATOM 651 C C . THR A 1 82 ? 4.005 -0.944 -2.167 1.00 89.38 82 THR A C 1
ATOM 653 O O . THR A 1 82 ? 4.473 -1.243 -3.266 1.00 89.38 82 THR A O 1
ATOM 656 N N . GLY A 1 83 ? 3.278 0.155 -2.000 1.00 90.75 83 GLY A N 1
ATOM 657 C CA . GLY A 1 83 ? 2.936 1.084 -3.073 1.00 90.75 83 GLY A CA 1
ATOM 658 C C . GLY A 1 83 ? 4.109 1.921 -3.568 1.00 90.75 83 GLY A C 1
ATOM 659 O O . GLY A 1 83 ? 3.988 2.533 -4.623 1.00 90.75 83 GLY A O 1
ATOM 660 N N . ALA A 1 84 ? 5.235 1.945 -2.854 1.00 90.06 84 ALA A N 1
ATOM 661 C CA . ALA A 1 84 ? 6.390 2.748 -3.227 1.00 90.06 84 ALA A CA 1
ATOM 662 C C . ALA A 1 84 ? 7.154 2.118 -4.405 1.00 90.06 84 ALA A C 1
ATOM 664 O O . ALA A 1 84 ? 7.782 1.069 -4.260 1.00 90.06 84 ALA A O 1
ATOM 665 N N . ALA A 1 85 ? 7.180 2.806 -5.544 1.00 87.31 85 ALA A N 1
ATOM 666 C CA . ALA A 1 85 ? 7.978 2.446 -6.714 1.00 87.31 85 ALA A CA 1
ATOM 667 C C . ALA A 1 85 ? 8.655 3.679 -7.325 1.00 87.31 85 ALA A C 1
ATOM 669 O O . ALA A 1 85 ? 8.214 4.808 -7.124 1.00 87.31 85 ALA A O 1
ATOM 670 N N . PHE A 1 86 ? 9.728 3.472 -8.087 1.00 85.12 86 PHE A N 1
ATOM 671 C CA . PHE A 1 86 ? 10.326 4.499 -8.940 1.00 85.12 86 PHE A CA 1
ATOM 672 C C . PHE A 1 86 ? 10.391 3.975 -10.375 1.00 85.12 86 PHE A C 1
ATOM 674 O O . PHE A 1 86 ? 10.554 2.777 -10.602 1.00 85.12 86 PHE A O 1
ATOM 681 N N . PHE A 1 87 ? 10.281 4.878 -11.344 1.00 77.56 87 PHE A N 1
ATOM 682 C CA . PHE A 1 87 ? 10.357 4.546 -12.763 1.00 77.56 87 PHE A CA 1
ATOM 683 C C . PHE A 1 87 ? 11.394 5.439 -13.443 1.00 77.56 87 PHE A C 1
ATOM 685 O O . PHE A 1 87 ? 11.487 6.633 -13.157 1.00 77.56 87 PHE A O 1
ATOM 692 N N . GLY A 1 88 ? 12.164 4.867 -14.368 1.00 71.88 88 GLY A N 1
ATOM 693 C CA . GLY A 1 88 ? 13.193 5.597 -15.109 1.00 71.88 88 GLY A CA 1
ATOM 694 C C . GLY A 1 88 ? 14.481 5.830 -14.311 1.00 71.88 88 GLY A C 1
ATOM 695 O O . GLY A 1 88 ? 14.852 5.035 -13.453 1.00 71.88 88 GLY A O 1
ATOM 696 N N . SER A 1 89 ? 15.204 6.904 -14.642 1.00 68.69 89 SER A N 1
ATOM 697 C CA . SER A 1 89 ? 16.532 7.215 -14.086 1.00 68.69 89 SER A CA 1
ATOM 698 C C . SER A 1 89 ? 16.502 8.068 -12.815 1.00 68.69 89 SER A C 1
ATOM 700 O O . SER A 1 89 ? 17.530 8.247 -12.162 1.00 68.69 89 SER A O 1
ATOM 702 N N . THR A 1 90 ? 15.342 8.607 -12.445 1.00 64.81 90 THR A N 1
ATOM 703 C CA . THR A 1 90 ? 15.167 9.361 -11.205 1.00 64.81 90 THR A CA 1
ATOM 704 C C . THR A 1 90 ? 14.905 8.393 -10.057 1.00 64.81 90 THR A C 1
ATOM 706 O O . THR A 1 90 ? 13.873 7.731 -10.040 1.00 64.81 90 THR A O 1
ATOM 709 N N . MET A 1 91 ? 15.793 8.345 -9.060 1.00 69.75 91 MET A N 1
ATOM 710 C CA . MET A 1 91 ? 15.623 7.561 -7.820 1.00 69.75 91 MET A CA 1
ATOM 711 C C . MET A 1 91 ? 14.543 8.144 -6.877 1.00 69.75 91 MET A C 1
ATOM 713 O O . MET A 1 91 ? 14.666 8.079 -5.655 1.00 69.75 91 MET A O 1
ATOM 717 N N . MET A 1 92 ? 13.505 8.778 -7.427 1.00 82.06 92 MET A N 1
ATOM 718 C CA . MET A 1 92 ? 12.406 9.359 -6.662 1.00 82.06 92 MET A CA 1
ATOM 719 C C . MET A 1 92 ? 11.263 8.353 -6.593 1.00 82.06 92 MET A C 1
ATOM 721 O O . MET A 1 92 ? 10.658 8.027 -7.612 1.00 82.06 92 MET A O 1
ATOM 725 N N . TYR A 1 93 ? 10.976 7.872 -5.387 1.00 86.00 93 TYR A N 1
ATOM 726 C CA . TYR A 1 93 ? 9.835 7.002 -5.144 1.00 86.00 93 TYR A CA 1
ATOM 727 C C . TYR A 1 93 ? 8.533 7.791 -5.155 1.00 86.00 93 TYR A C 1
ATOM 729 O O . TYR A 1 93 ? 8.448 8.906 -4.637 1.00 86.00 93 TYR A O 1
ATOM 737 N N . VAL A 1 94 ? 7.507 7.152 -5.694 1.00 88.94 94 VAL A N 1
ATOM 738 C CA . VAL A 1 94 ? 6.115 7.579 -5.653 1.00 88.94 94 VAL A CA 1
ATOM 739 C C . VAL A 1 94 ? 5.275 6.411 -5.155 1.00 88.94 94 VAL A C 1
ATOM 741 O O . VAL A 1 94 ? 5.609 5.256 -5.420 1.00 88.94 94 VAL A O 1
ATOM 744 N N . ASN A 1 95 ? 4.202 6.697 -4.422 1.00 92.12 95 ASN A N 1
ATOM 745 C CA . ASN A 1 95 ? 3.234 5.663 -4.081 1.00 92.12 95 ASN A CA 1
ATOM 746 C C . ASN A 1 95 ? 2.217 5.499 -5.223 1.00 92.12 95 ASN A C 1
ATOM 748 O O . ASN A 1 95 ? 1.814 6.493 -5.834 1.00 92.12 95 ASN A O 1
ATOM 752 N N . SER A 1 96 ? 1.800 4.264 -5.519 1.00 92.12 96 SER A N 1
ATOM 753 C CA . SER A 1 96 ? 0.856 3.964 -6.612 1.00 92.12 96 SER A CA 1
ATOM 754 C C . SER A 1 96 ? -0.533 4.581 -6.425 1.00 92.12 96 SER A C 1
ATOM 756 O O . SER A 1 96 ? -1.201 4.927 -7.396 1.00 92.12 96 SER A O 1
ATOM 758 N N . ASP A 1 97 ? -0.923 4.794 -5.175 1.00 92.19 97 ASP A N 1
ATOM 759 C CA . ASP A 1 97 ? -2.157 5.448 -4.736 1.00 92.19 97 ASP A CA 1
ATOM 760 C C . ASP A 1 97 ? -2.101 6.989 -4.751 1.00 92.19 97 ASP A C 1
ATOM 762 O O . ASP A 1 97 ? -3.045 7.647 -4.316 1.00 92.19 97 ASP A O 1
ATOM 766 N N . GLN A 1 98 ? -0.994 7.574 -5.225 1.00 90.44 98 GLN A N 1
ATOM 767 C CA . GLN A 1 98 ? -0.729 9.019 -5.250 1.00 90.44 98 GLN A CA 1
ATOM 768 C C . GLN A 1 98 ? -0.563 9.675 -3.865 1.00 90.44 98 GLN A C 1
ATOM 770 O O . GLN A 1 98 ? -0.444 10.902 -3.775 1.00 90.44 98 GLN A O 1
ATOM 775 N N . ALA A 1 99 ? -0.488 8.898 -2.781 1.00 90.50 99 ALA A N 1
ATOM 776 C CA . ALA A 1 99 ? -0.150 9.414 -1.462 1.00 90.50 99 ALA A CA 1
ATOM 777 C C . ALA A 1 99 ? 1.293 9.961 -1.457 1.00 90.50 99 ALA A C 1
ATOM 779 O O . ALA A 1 99 ? 2.186 9.364 -2.072 1.00 90.50 99 ALA A O 1
ATOM 780 N N . PRO A 1 100 ? 1.581 11.065 -0.739 1.00 89.94 100 PRO A N 1
ATOM 781 C CA . PRO A 1 100 ? 2.933 11.608 -0.670 1.00 89.94 100 PRO A CA 1
ATOM 782 C C . PRO A 1 100 ? 3.938 10.573 -0.154 1.00 89.94 100 PRO A C 1
ATOM 784 O O . PRO A 1 100 ? 3.810 10.066 0.962 1.00 89.94 100 PRO A O 1
ATOM 787 N N . TYR A 1 101 ? 4.970 10.287 -0.946 1.00 89.38 101 TYR A N 1
ATOM 788 C CA . TYR A 1 101 ? 6.070 9.440 -0.498 1.00 89.38 101 TYR A CA 1
ATOM 789 C C . TYR A 1 101 ? 6.919 10.158 0.567 1.00 89.38 101 TYR A C 1
ATOM 791 O O . TYR A 1 101 ? 7.057 11.381 0.558 1.00 89.38 101 TYR A O 1
ATOM 799 N N . GLY A 1 102 ? 7.510 9.391 1.488 1.00 86.56 102 GLY A N 1
ATOM 800 C CA . GLY A 1 102 ? 8.470 9.897 2.475 1.00 86.56 102 GLY A CA 1
ATOM 801 C C . GLY A 1 102 ? 7.886 10.295 3.833 1.00 86.56 102 GLY A C 1
ATOM 802 O O . GLY A 1 102 ? 8.649 10.656 4.724 1.00 86.56 102 GLY A O 1
ATOM 803 N N . ARG A 1 103 ? 6.566 10.175 4.043 1.00 88.56 103 ARG A N 1
ATOM 804 C CA . ARG A 1 103 ? 5.950 10.331 5.380 1.00 88.56 103 ARG A CA 1
ATOM 805 C C . ARG A 1 103 ? 6.460 9.300 6.386 1.00 88.56 103 A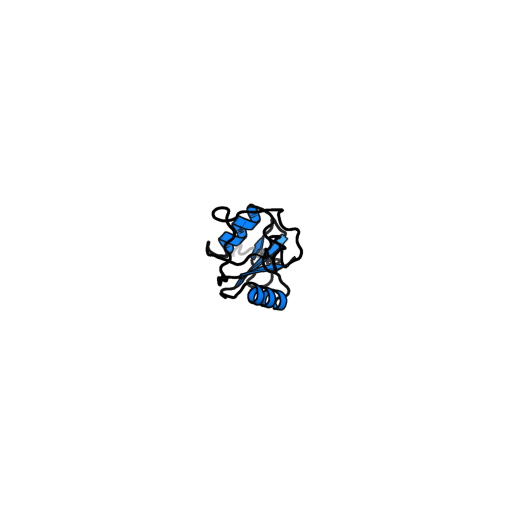RG A C 1
ATOM 807 O O . ARG A 1 103 ? 6.595 9.596 7.569 1.00 88.56 103 ARG A O 1
ATOM 814 N N . TYR A 1 104 ? 6.778 8.108 5.893 1.00 90.88 104 TYR A N 1
ATOM 815 C CA . TYR A 1 104 ? 7.395 7.035 6.648 1.00 90.88 104 TYR A CA 1
ATOM 816 C C . TYR A 1 104 ? 8.345 6.251 5.742 1.00 90.88 104 TYR A C 1
ATOM 818 O O . TYR A 1 104 ? 8.064 6.034 4.566 1.00 90.88 104 TYR A O 1
ATOM 826 N N . THR A 1 105 ? 9.490 5.843 6.287 1.00 87.12 105 THR A N 1
ATOM 827 C CA . THR A 1 105 ? 10.453 4.973 5.604 1.00 87.12 105 THR A CA 1
ATOM 828 C C . THR A 1 105 ? 11.045 3.989 6.610 1.00 87.12 105 THR A C 1
ATOM 830 O O . THR A 1 105 ? 11.279 4.342 7.766 1.00 87.12 105 THR A O 1
ATOM 833 N N . ASN A 1 106 ? 11.259 2.743 6.186 1.00 87.00 106 ASN A N 1
ATOM 834 C CA . ASN A 1 106 ? 11.814 1.681 7.031 1.00 87.00 106 ASN A CA 1
ATOM 835 C C . ASN A 1 106 ? 12.541 0.625 6.181 1.00 87.00 106 ASN A C 1
ATOM 837 O O . ASN A 1 106 ? 12.213 -0.561 6.191 1.00 87.00 106 ASN A O 1
ATOM 841 N N . TRP A 1 107 ? 13.488 1.081 5.361 1.00 80.31 107 TRP A N 1
ATOM 842 C CA . TRP A 1 107 ? 14.208 0.226 4.419 1.00 80.31 107 TRP A CA 1
ATOM 843 C C . TRP A 1 107 ? 15.154 -0.744 5.139 1.00 80.31 107 TRP A C 1
ATOM 845 O O . TRP A 1 107 ? 16.027 -0.336 5.909 1.00 80.31 107 TRP A O 1
ATOM 855 N N . LYS A 1 108 ? 15.022 -2.042 4.844 1.00 72.56 108 LYS A N 1
ATOM 856 C CA . LYS A 1 108 ? 15.904 -3.099 5.359 1.00 72.56 108 LYS A CA 1
ATOM 857 C C . LYS A 1 108 ? 17.345 -2.848 4.898 1.00 72.56 108 LYS A C 1
ATOM 859 O O . LYS A 1 108 ? 17.616 -2.771 3.706 1.00 72.56 108 LYS A O 1
ATOM 864 N N . GLY A 1 109 ? 18.273 -2.706 5.845 1.00 70.81 109 GLY A N 1
ATOM 865 C CA . GLY A 1 109 ? 19.698 -2.501 5.552 1.00 70.81 109 GLY A CA 1
ATOM 866 C C . GLY A 1 109 ? 20.053 -1.148 4.919 1.00 70.81 109 GLY A C 1
ATOM 867 O O . GLY A 1 109 ? 21.188 -0.974 4.492 1.00 70.81 109 GLY A O 1
ATOM 868 N N . GLY A 1 110 ? 19.112 -0.199 4.846 1.00 60.50 110 GLY A N 1
ATOM 869 C CA . GLY A 1 110 ? 19.355 1.142 4.305 1.00 60.50 110 GLY A CA 1
ATOM 870 C C . GLY A 1 110 ? 19.586 1.216 2.789 1.00 60.50 110 GLY A C 1
ATOM 871 O O . GLY A 1 110 ? 19.873 2.302 2.293 1.00 60.50 110 GLY A O 1
ATOM 872 N N . GLN A 1 111 ? 19.449 0.107 2.050 1.00 54.62 111 GLN A N 1
ATOM 873 C CA . GLN A 1 111 ? 19.741 0.043 0.615 1.00 54.62 111 GLN A CA 1
ATOM 874 C C . GLN A 1 111 ? 18.507 -0.372 -0.197 1.00 54.62 111 GLN A C 1
ATOM 876 O O . GLN A 1 111 ? 17.758 -1.268 0.187 1.00 54.62 111 GLN A O 1
ATOM 881 N N . LEU A 1 112 ? 18.332 0.265 -1.354 1.00 58.34 112 LEU A N 1
ATOM 882 C CA . LEU A 1 112 ? 17.316 -0.075 -2.347 1.00 58.34 112 LEU A CA 1
ATOM 883 C C . LEU A 1 112 ? 17.826 -1.249 -3.191 1.00 58.34 112 LEU A C 1
ATOM 885 O O . LEU A 1 112 ? 18.893 -1.144 -3.800 1.00 58.34 112 LEU A O 1
ATOM 889 N N . THR A 1 113 ? 17.103 -2.366 -3.236 1.00 55.62 113 THR A N 1
ATOM 890 C CA . THR A 1 113 ? 17.490 -3.506 -4.076 1.00 55.62 113 THR A CA 1
ATOM 891 C C . THR A 1 113 ? 16.810 -3.411 -5.439 1.00 55.62 113 THR A C 1
ATOM 893 O O . THR A 1 113 ? 15.591 -3.324 -5.518 1.00 55.62 113 THR A O 1
ATOM 896 N N . THR A 1 114 ? 17.592 -3.448 -6.519 1.00 54.75 114 THR A N 1
ATOM 897 C CA . THR A 1 114 ? 17.121 -3.361 -7.917 1.00 54.75 114 THR A CA 1
ATOM 898 C C . THR A 1 114 ? 16.662 -4.706 -8.488 1.00 54.75 114 THR A C 1
ATOM 900 O O . THR A 1 114 ? 16.603 -4.868 -9.704 1.00 54.75 114 THR A O 1
ATOM 903 N N . VAL A 1 115 ? 16.429 -5.709 -7.641 1.00 55.56 115 VAL A N 1
ATOM 904 C CA . VAL A 1 115 ? 15.993 -7.024 -8.111 1.00 55.56 115 VAL A CA 1
ATOM 905 C C . VAL A 1 115 ? 14.500 -6.984 -8.415 1.00 55.56 115 VAL A C 1
ATOM 907 O O . VAL A 1 115 ? 13.697 -6.590 -7.570 1.00 55.56 115 VAL A O 1
ATOM 910 N N . GLU A 1 116 ? 14.137 -7.398 -9.629 1.00 60.44 116 GLU A N 1
ATOM 911 C CA . GLU A 1 116 ? 12.768 -7.779 -9.977 1.00 60.44 116 GLU A CA 1
ATOM 912 C C . GLU A 1 116 ? 12.425 -9.066 -9.220 1.00 60.44 116 GLU A C 1
ATOM 914 O O . GLU A 1 116 ? 12.529 -10.178 -9.734 1.00 60.44 116 GLU A O 1
ATOM 919 N N . SER A 1 117 ? 12.105 -8.912 -7.942 1.00 68.56 117 SER A N 1
ATOM 920 C CA . SER A 1 117 ? 11.604 -9.998 -7.112 1.00 68.56 117 SER A CA 1
ATOM 921 C C . SER A 1 117 ? 10.105 -10.172 -7.326 1.00 68.56 117 SER A C 1
ATOM 923 O O . SER A 1 117 ? 9.420 -9.273 -7.806 1.00 68.56 117 SER A O 1
ATOM 925 N N . PHE A 1 118 ? 9.582 -11.328 -6.946 1.00 74.81 118 PHE A N 1
ATOM 926 C CA . PHE A 1 118 ? 8.149 -11.539 -6.806 1.00 74.81 118 PHE A CA 1
ATOM 927 C C . PHE A 1 118 ? 7.848 -11.583 -5.314 1.00 74.81 118 PHE A C 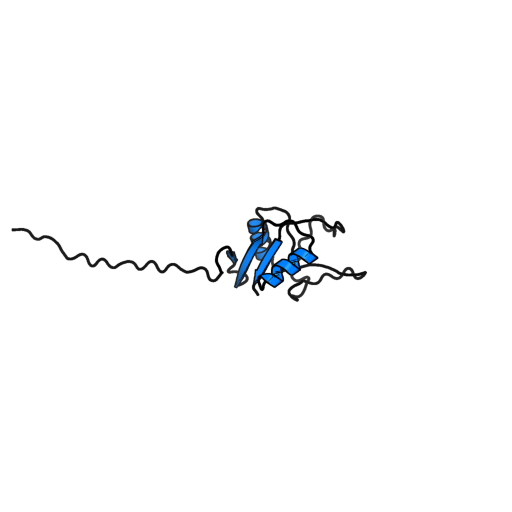1
ATOM 929 O O . PHE A 1 118 ? 8.570 -12.235 -4.562 1.00 74.81 118 PHE A O 1
ATOM 936 N N . PHE A 1 119 ? 6.811 -10.874 -4.888 1.00 79.31 119 PHE A N 1
ATOM 937 C CA . PHE A 1 119 ? 6.397 -10.833 -3.492 1.00 79.31 119 PHE A CA 1
ATOM 938 C C . PHE A 1 119 ? 4.878 -10.902 -3.387 1.00 79.31 119 PHE A C 1
ATOM 940 O O . PHE A 1 119 ? 4.169 -10.581 -4.344 1.00 79.31 119 PHE A O 1
ATOM 947 N N . HIS A 1 120 ? 4.401 -11.277 -2.200 1.00 81.19 120 HIS A N 1
ATOM 948 C CA . HIS A 1 120 ? 2.986 -11.210 -1.853 1.00 81.19 120 HIS A CA 1
ATOM 949 C C . HIS A 1 120 ? 2.474 -9.771 -1.915 1.00 81.19 120 HIS A C 1
ATOM 951 O O . HIS A 1 120 ? 3.233 -8.808 -1.794 1.00 81.19 120 HIS A O 1
ATOM 957 N N . ILE A 1 121 ? 1.166 -9.606 -2.066 1.00 84.81 121 ILE A N 1
ATOM 958 C CA . ILE A 1 121 ? 0.570 -8.299 -2.347 1.00 84.81 121 ILE A CA 1
ATOM 959 C C . ILE A 1 121 ? -0.273 -7.880 -1.157 1.00 84.81 121 ILE A C 1
ATOM 961 O O . ILE A 1 121 ? -1.204 -8.596 -0.788 1.00 84.81 121 ILE A O 1
ATOM 965 N N . ILE A 1 122 ? 0.001 -6.705 -0.589 1.00 81.50 122 ILE A N 1
ATOM 966 C CA . ILE A 1 122 ? -0.947 -6.061 0.319 1.00 81.50 122 ILE A CA 1
ATOM 967 C C . ILE A 1 122 ? -1.641 -4.918 -0.398 1.00 81.50 122 ILE A C 1
ATOM 969 O O . ILE A 1 122 ? -1.013 -3.973 -0.878 1.00 81.50 122 ILE A O 1
ATOM 973 N N . LEU A 1 123 ? -2.962 -5.024 -0.411 1.00 89.19 123 LEU A N 1
ATOM 974 C CA . LEU A 1 123 ? -3.871 -4.061 -0.987 1.00 89.19 123 LEU A CA 1
ATOM 975 C C . LEU A 1 123 ? -4.558 -3.300 0.117 1.00 89.19 123 LEU A C 1
ATOM 977 O O . LEU A 1 123 ? -4.809 -3.861 1.190 1.00 89.19 123 LEU A O 1
ATOM 981 N N . TYR A 1 124 ? -4.954 -2.074 -0.189 1.00 81.75 124 TYR A N 1
ATOM 982 C CA . TYR A 1 124 ? -5.837 -1.329 0.682 1.00 81.75 124 TYR A CA 1
ATOM 983 C C . TYR A 1 124 ? -6.814 -0.430 -0.090 1.00 81.75 124 TYR A C 1
ATOM 985 O O . TYR A 1 124 ? -6.564 -0.063 -1.241 1.00 81.75 124 TYR A O 1
ATOM 993 N N . PHE A 1 125 ? -7.927 -0.088 0.562 1.00 80.25 125 PHE A N 1
ATOM 994 C CA . PHE A 1 125 ? -8.888 0.919 0.094 1.00 80.25 125 PHE A CA 1
ATOM 995 C C . PHE A 1 125 ? -8.649 2.264 0.789 1.00 80.25 125 PHE A C 1
ATOM 997 O O . PHE A 1 125 ? -8.489 2.274 2.012 1.00 80.25 125 PHE A O 1
ATOM 1004 N N . ILE A 1 126 ? -8.628 3.362 0.022 1.00 62.38 126 ILE A N 1
ATOM 1005 C CA . ILE A 1 126 ? -8.591 4.749 0.532 1.00 62.38 126 ILE A CA 1
ATOM 1006 C C . ILE A 1 126 ? -9.956 5.133 1.103 1.00 62.38 126 ILE A C 1
ATOM 1008 O O . ILE A 1 126 ? -10.973 4.805 0.451 1.00 62.38 126 ILE A O 1
#

Secondary structure (DSSP, 8-state):
--------------------SSPTT-EEETTTTEEEEEEEEEE-HHHHHHHHHHTT-EE----SHHHHHHHHHHTTT--EE-SEE--TT----EETT-PPTTSS---GGG--------EEEEEEE-

Organism: Nippostrongylus brasiliensis (NCBI:txid27835)

pLDDT: mean 82.09, std 14.77, range [41.16, 96.81]

Radius of gyration: 21.82 Å; chains: 1; bounding box: 71×38×58 Å